Protein AF-A0A554MB22-F1 (afdb_monomer_lite)

Radius of gyration: 18.41 Å; chains: 1; bounding box: 56×34×49 Å

Sequence (165 aa):
MFSIGHFVESNKDSVDKLVAQQPVSSEMDNISRSFRQIENDCAGNEQLQEYLEELRKYCYQYTEVVLQFNQLFTDNANGKLSEEDYESGYASIDAARSRVHNATIDAFNILSRLMVKNGKNNDWIKPLAQGGRIAYGDFAIKKTVADIIEFNKKNNEHNGSTINE

pLDDT: mean 85.66, std 18.32, range [37.16, 98.5]

Secondary structure (DSSP, 8-state):
---HHHHHHTTHHHHHHHHHSS-HHHHHHHHHHHHHHHHHHHTT-HHHHHHHHHHHHHHHHHHHHHHHHHHHHHHHHTT-S-HHHHHHHHHHHHHHHHHHHHHHHHHHHHHHHHHHHTT---TTHHHHHHHHHHHHHHHHHHHHHHHHHHHHHHHHHHHHTTS--

Foldseek 3Di:
DDDPVVVCVVCVVVVVVVVPDDDLPPVLVVLVVLLVLQVVLLPPPPVLVVLSVVLLVLLVQLLVLVVQLVVLVVCVVVVVDDPVRSVVSNVVSVVSNVVSLVVNVVSLVVSLVVSVVVVTDNCSCVVVVVVPSVSSNVSSNSNVVSVVVVVVVVVVVVVVVPPPD

Structure (mmCIF, N/CA/C/O backbone):
data_AF-A0A554MB22-F1
#
_entry.id   AF-A0A554MB22-F1
#
loop_
_atom_site.group_PDB
_atom_site.id
_atom_site.type_symbol
_atom_site.label_atom_id
_atom_site.label_alt_id
_atom_site.label_comp_id
_atom_site.label_asym_id
_atom_site.label_entity_id
_atom_site.label_seq_id
_atom_site.pdbx_PDB_ins_code
_atom_site.Cartn_x
_atom_site.Cartn_y
_atom_site.Cartn_z
_atom_site.occupancy
_atom_site.B_iso_or_equiv
_atom_site.auth_seq_id
_atom_site.auth_comp_id
_atom_site.auth_asym_id
_atom_site.auth_atom_id
_atom_site.pdbx_PDB_model_num
ATOM 1 N N . MET A 1 1 ? 1.728 19.663 -9.234 1.00 38.16 1 MET A N 1
ATOM 2 C CA . MET A 1 1 ? 0.380 19.091 -9.031 1.00 38.16 1 MET A CA 1
ATOM 3 C C . MET A 1 1 ? 0.094 18.201 -10.227 1.00 38.16 1 MET A C 1
ATOM 5 O O . MET A 1 1 ? -0.242 18.720 -11.280 1.00 38.16 1 MET A O 1
ATOM 9 N N . PHE A 1 2 ? 0.340 16.895 -10.114 1.00 37.66 2 PHE A N 1
ATOM 10 C CA . PHE A 1 2 ? -0.054 15.952 -11.161 1.00 37.66 2 PHE A CA 1
ATOM 11 C C . PHE A 1 2 ? -1.539 15.636 -10.970 1.00 37.66 2 PHE A C 1
ATOM 13 O O . PHE A 1 2 ? -1.954 15.218 -9.892 1.00 37.66 2 PHE A O 1
ATOM 20 N N . SER A 1 3 ? -2.341 15.946 -11.988 1.00 37.16 3 SER A N 1
ATOM 21 C CA . SER A 1 3 ? -3.784 15.718 -11.987 1.00 37.16 3 SER A CA 1
ATOM 22 C C . SER A 1 3 ? -4.058 14.237 -12.228 1.00 37.16 3 SER A C 1
ATOM 24 O O . SER A 1 3 ? -3.651 13.695 -13.256 1.00 37.16 3 SER A O 1
ATOM 26 N N . ILE A 1 4 ? -4.776 13.600 -11.300 1.00 47.22 4 ILE A N 1
ATOM 27 C CA . ILE A 1 4 ? -5.239 12.202 -11.379 1.00 47.22 4 ILE A CA 1
ATOM 28 C C . ILE A 1 4 ? -5.959 11.920 -12.716 1.00 47.22 4 ILE A C 1
ATOM 30 O O . ILE A 1 4 ? -5.904 10.801 -13.218 1.00 47.22 4 ILE A O 1
ATOM 34 N N . GLY A 1 5 ? -6.552 12.940 -13.353 1.00 43.03 5 GLY A N 1
ATOM 35 C CA . GLY A 1 5 ? -7.239 12.805 -14.642 1.00 43.03 5 GLY A CA 1
ATOM 36 C C . GLY A 1 5 ? -6.348 12.332 -15.797 1.00 43.03 5 GLY A C 1
ATOM 37 O O . GLY A 1 5 ? -6.785 11.517 -16.603 1.00 43.03 5 GLY A O 1
ATOM 38 N N . HIS A 1 6 ? -5.080 12.751 -15.845 1.00 42.25 6 HIS A N 1
ATOM 39 C CA . HIS A 1 6 ? -4.196 12.431 -16.977 1.00 42.25 6 HIS A CA 1
ATOM 40 C C . HIS A 1 6 ? -3.680 10.977 -16.944 1.00 42.25 6 HIS A C 1
ATOM 42 O O . HIS A 1 6 ? -3.271 10.427 -17.966 1.00 42.25 6 HIS A O 1
ATOM 48 N N . PHE A 1 7 ? -3.719 10.344 -15.766 1.00 46.59 7 PHE A N 1
ATOM 49 C CA . PHE A 1 7 ? -3.324 8.950 -15.547 1.00 46.59 7 PHE A CA 1
ATOM 50 C C . PHE A 1 7 ? -4.418 7.954 -15.970 1.00 46.59 7 PHE A C 1
ATOM 52 O O . PHE A 1 7 ? -4.116 6.852 -16.433 1.00 46.59 7 PHE A O 1
ATOM 59 N N . VAL A 1 8 ? -5.689 8.357 -15.852 1.00 51.22 8 VAL A N 1
ATOM 60 C CA . VAL A 1 8 ? -6.853 7.533 -16.215 1.00 51.22 8 VAL A CA 1
ATOM 61 C C . VAL A 1 8 ? -6.993 7.403 -17.735 1.00 51.22 8 VAL A C 1
ATOM 63 O O . VAL A 1 8 ? -7.321 6.326 -18.227 1.00 51.22 8 VAL A O 1
ATOM 66 N N . GLU A 1 9 ? -6.690 8.456 -18.498 1.00 48.25 9 GLU A N 1
ATOM 67 C CA . GLU A 1 9 ? -6.813 8.428 -19.964 1.00 48.25 9 GLU A CA 1
ATOM 68 C C . GLU A 1 9 ? -5.776 7.531 -20.643 1.00 48.25 9 GLU A C 1
ATOM 70 O O . GLU A 1 9 ? -6.122 6.790 -21.560 1.00 48.25 9 GLU A O 1
ATOM 75 N N . SER A 1 10 ? -4.530 7.517 -20.161 1.00 51.50 10 SER A N 1
ATOM 76 C CA . SER A 1 10 ? -3.455 6.711 -20.763 1.00 51.50 10 SER A CA 1
ATOM 77 C C . SER A 1 10 ? -3.613 5.198 -20.550 1.00 51.50 10 SER A C 1
ATOM 79 O O . SER A 1 10 ? -2.932 4.423 -21.218 1.00 51.50 10 SER A O 1
ATOM 81 N N . ASN A 1 11 ? -4.472 4.767 -19.621 1.00 49.19 11 ASN A N 1
ATOM 82 C CA . ASN A 1 11 ? -4.640 3.358 -19.248 1.00 49.19 11 ASN A CA 1
ATOM 83 C C . ASN A 1 11 ? -6.064 2.835 -19.466 1.00 49.19 11 ASN A C 1
ATOM 85 O O . ASN A 1 11 ? -6.357 1.698 -19.096 1.00 49.19 11 ASN A O 1
ATOM 89 N N . LYS A 1 12 ? -6.945 3.642 -20.066 1.00 52.56 12 LYS A N 1
ATOM 90 C CA . LYS A 1 12 ? -8.382 3.364 -20.165 1.00 52.56 12 LYS A CA 1
ATOM 91 C C . LYS A 1 12 ? -8.679 2.020 -20.842 1.00 52.56 12 LYS A C 1
ATOM 93 O O . LYS A 1 12 ? -9.366 1.192 -20.262 1.00 52.56 12 LYS A O 1
ATOM 98 N N . ASP A 1 13 ? -8.029 1.732 -21.970 1.00 46.88 13 ASP A N 1
ATOM 99 C CA . ASP A 1 13 ? -8.220 0.474 -22.715 1.00 46.88 13 ASP A CA 1
ATOM 100 C C . ASP A 1 13 ? -7.692 -0.773 -21.982 1.00 46.88 13 ASP A C 1
ATOM 102 O O . ASP A 1 13 ? -8.226 -1.874 -22.146 1.00 46.88 13 ASP A O 1
ATOM 106 N N . SER A 1 14 ? -6.646 -0.623 -21.166 1.00 56.19 14 SER A N 1
ATOM 107 C CA . SER A 1 14 ? -6.085 -1.714 -20.357 1.00 56.19 14 SER A CA 1
ATOM 108 C C . SER A 1 14 ? -6.938 -1.975 -19.115 1.00 56.19 14 SER A C 1
ATOM 110 O O . SER A 1 14 ? -7.172 -3.131 -18.764 1.00 56.19 14 SER A O 1
ATOM 112 N N . VAL A 1 15 ? -7.446 -0.912 -18.485 1.00 54.28 15 VAL A N 1
ATOM 113 C CA . VAL A 1 15 ? -8.354 -0.977 -17.332 1.00 54.28 15 VAL A CA 1
ATOM 114 C C . VAL A 1 15 ? -9.713 -1.542 -17.748 1.00 54.28 15 VAL A C 1
ATOM 116 O O . VAL A 1 15 ? -10.210 -2.450 -17.089 1.00 54.28 15 VAL A O 1
ATOM 119 N N . ASP A 1 16 ? -10.275 -1.105 -18.875 1.00 48.31 16 ASP A N 1
ATOM 120 C CA . ASP A 1 16 ? -11.569 -1.586 -19.372 1.00 48.31 16 ASP A CA 1
ATOM 121 C C . ASP A 1 16 ? -11.515 -3.073 -19.767 1.00 48.31 16 ASP A C 1
ATOM 123 O O . ASP A 1 16 ? -12.446 -3.831 -19.483 1.00 48.31 16 ASP A O 1
ATOM 127 N N . LYS A 1 17 ? -10.392 -3.547 -20.329 1.00 52.41 17 LYS A N 1
ATOM 128 C CA . LYS A 1 17 ? -10.170 -4.984 -20.586 1.00 52.41 17 LYS A CA 1
ATOM 129 C C . LYS A 1 17 ? -9.985 -5.806 -19.306 1.00 52.41 17 LYS A C 1
ATOM 131 O O . LYS A 1 17 ? -10.459 -6.939 -19.258 1.00 52.41 17 LYS A O 1
ATOM 136 N N . LEU A 1 18 ? -9.347 -5.243 -18.276 1.00 48.91 18 LEU A N 1
ATOM 137 C CA . LEU A 1 18 ? -9.218 -5.850 -16.941 1.00 48.91 18 LEU A CA 1
ATOM 138 C C . LEU A 1 18 ? -10.564 -5.937 -16.203 1.00 48.91 18 LEU A C 1
ATOM 140 O O . LEU A 1 18 ? -10.798 -6.888 -15.463 1.00 48.91 18 LEU A O 1
ATOM 144 N N . VAL A 1 19 ? -11.463 -4.976 -16.426 1.00 52.06 19 VAL A N 1
ATOM 145 C CA . VAL A 1 19 ? -12.813 -4.945 -15.838 1.00 52.06 19 VAL A CA 1
ATOM 146 C C . VAL A 1 19 ? -13.778 -5.901 -16.557 1.00 52.06 19 VAL A C 1
ATOM 148 O O . VAL A 1 19 ? -14.703 -6.420 -15.934 1.00 52.06 19 VAL A O 1
ATOM 151 N N . ALA A 1 20 ? -13.567 -6.177 -17.848 1.00 49.12 20 ALA A N 1
ATOM 152 C CA . ALA A 1 20 ? -14.500 -6.946 -18.676 1.00 49.12 20 ALA A CA 1
ATOM 153 C C . ALA A 1 20 ? -14.311 -8.483 -18.659 1.00 49.12 20 ALA A C 1
ATOM 155 O O . ALA A 1 20 ? -15.150 -9.190 -19.219 1.00 49.12 20 ALA A O 1
ATOM 156 N N . GLN A 1 21 ? -13.253 -9.036 -18.045 1.00 44.66 21 GLN A N 1
ATOM 157 C CA . GLN A 1 21 ? -12.977 -10.485 -18.062 1.00 44.66 21 GLN A CA 1
ATOM 158 C C . GLN A 1 21 ? -12.736 -11.075 -16.647 1.00 44.66 21 GLN A C 1
ATOM 160 O O . GLN A 1 21 ? -11.622 -11.086 -16.139 1.00 44.66 21 GLN A O 1
ATOM 165 N N . GLN A 1 22 ? -13.802 -11.663 -16.073 1.00 48.25 22 GLN A N 1
ATOM 166 C CA . GLN A 1 22 ? -13.898 -12.505 -14.850 1.00 48.25 22 GLN A CA 1
ATOM 167 C C . GLN A 1 22 ? -13.985 -11.812 -13.457 1.00 48.25 22 GLN A C 1
ATOM 169 O O . GLN A 1 22 ? -14.070 -10.590 -13.398 1.00 48.25 22 GLN A O 1
ATOM 174 N N . PRO A 1 23 ? -14.188 -12.554 -12.333 1.00 48.34 23 PRO A N 1
ATOM 175 C CA . PRO A 1 23 ? -15.114 -12.247 -11.236 1.00 48.34 23 PRO A CA 1
ATOM 176 C C . PRO A 1 23 ? -14.482 -11.319 -10.181 1.00 48.34 23 PRO A C 1
ATOM 178 O O . PRO A 1 23 ? -14.573 -11.555 -8.977 1.00 48.34 23 PRO A O 1
ATOM 181 N N . VAL A 1 24 ? -13.810 -10.260 -10.636 1.00 53.44 24 VAL A N 1
ATOM 182 C CA . VAL A 1 24 ? -13.097 -9.284 -9.801 1.00 53.44 24 VAL A CA 1
ATOM 183 C C . VAL A 1 24 ? -14.034 -8.646 -8.765 1.00 53.44 24 VAL A C 1
ATOM 185 O O . VAL A 1 24 ? -13.583 -8.214 -7.708 1.00 53.44 24 VAL A O 1
ATOM 188 N N . SER A 1 25 ? -15.352 -8.649 -9.006 1.00 64.38 25 SER A N 1
ATOM 189 C CA . SER A 1 25 ? -16.319 -8.052 -8.084 1.00 64.38 25 SER A CA 1
ATOM 190 C C . SER A 1 25 ? -16.301 -8.707 -6.700 1.00 64.38 25 SER A C 1
ATOM 192 O O . SER A 1 25 ? -16.185 -7.984 -5.722 1.00 64.38 25 SER A 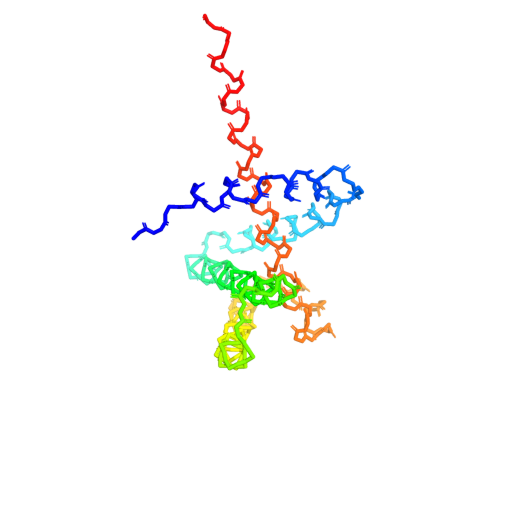O 1
ATOM 194 N N . SER A 1 26 ? -16.346 -10.040 -6.569 1.00 74.62 26 SER A N 1
ATOM 195 C CA . SER A 1 26 ? -16.595 -10.649 -5.250 1.00 74.62 26 SER A CA 1
ATOM 196 C C . SER A 1 26 ? -15.422 -10.507 -4.280 1.00 74.62 26 SER A C 1
ATOM 198 O O . SER A 1 26 ? -15.628 -10.347 -3.078 1.00 74.62 26 SER A O 1
ATOM 200 N N . GLU A 1 27 ? -14.187 -10.567 -4.781 1.00 74.06 27 GLU A N 1
ATOM 201 C CA . GLU A 1 27 ? -12.994 -10.392 -3.949 1.00 74.06 27 GLU A CA 1
ATOM 202 C C . GLU A 1 27 ? -12.792 -8.922 -3.561 1.00 74.06 27 GLU A C 1
ATOM 204 O O . GLU A 1 27 ? -12.556 -8.623 -2.388 1.00 74.06 27 GLU A O 1
ATOM 209 N N . MET A 1 28 ? -12.973 -7.999 -4.510 1.00 76.88 28 MET A N 1
ATOM 210 C CA . MET A 1 28 ? -12.907 -6.562 -4.229 1.00 76.88 28 MET A CA 1
ATOM 211 C C . MET A 1 28 ? -14.026 -6.130 -3.279 1.00 76.88 28 MET A C 1
ATOM 213 O O . MET A 1 28 ? -13.777 -5.361 -2.355 1.00 76.88 28 MET A O 1
ATOM 217 N N . ASP A 1 29 ? -15.230 -6.692 -3.420 1.00 74.44 29 ASP A N 1
ATOM 218 C CA . ASP A 1 29 ? -16.347 -6.460 -2.503 1.00 74.44 29 ASP A CA 1
ATOM 219 C C . ASP A 1 29 ? -16.006 -6.923 -1.079 1.00 74.44 29 ASP A C 1
ATOM 221 O O . ASP A 1 29 ? -16.332 -6.238 -0.108 1.00 74.44 29 ASP A O 1
ATOM 225 N N . ASN A 1 30 ? -15.321 -8.060 -0.925 1.00 79.69 30 ASN A N 1
ATOM 226 C CA . ASN A 1 30 ? -14.889 -8.551 0.385 1.00 79.69 30 ASN A CA 1
ATOM 227 C C . ASN A 1 30 ? -13.830 -7.644 1.025 1.00 79.69 30 ASN A C 1
ATOM 229 O O . ASN A 1 30 ? -13.875 -7.413 2.236 1.00 79.69 30 ASN A O 1
ATOM 233 N N . ILE A 1 31 ? -12.913 -7.089 0.231 1.00 83.69 31 ILE A N 1
ATOM 234 C CA . ILE A 1 31 ? -11.899 -6.143 0.715 1.00 83.69 31 ILE A CA 1
ATOM 235 C C . ILE A 1 31 ? -12.538 -4.812 1.093 1.00 83.69 31 ILE A C 1
ATOM 237 O O . ILE A 1 31 ? -12.285 -4.316 2.191 1.00 83.69 31 ILE A O 1
ATOM 241 N N . SER A 1 32 ? -13.436 -4.280 0.263 1.00 80.75 32 SER A N 1
ATOM 242 C CA . SER A 1 32 ? -14.205 -3.078 0.591 1.00 80.75 32 SER A CA 1
ATOM 243 C C . SER A 1 32 ? -15.031 -3.261 1.859 1.00 80.75 32 SER A C 1
ATOM 245 O O . SER A 1 32 ? -15.033 -2.382 2.716 1.00 80.75 32 SER A O 1
ATOM 247 N N . ARG A 1 33 ? -15.699 -4.409 2.035 1.00 79.38 33 ARG A N 1
ATOM 248 C CA . ARG A 1 33 ? -16.430 -4.721 3.277 1.00 79.38 33 ARG A CA 1
ATOM 249 C C . ARG A 1 33 ? -15.500 -4.782 4.484 1.00 79.38 33 ARG A C 1
ATOM 251 O O . ARG A 1 33 ? -15.809 -4.180 5.507 1.00 79.38 33 ARG A O 1
ATOM 258 N N . SER A 1 34 ? -14.364 -5.467 4.353 1.00 85.19 34 SER A N 1
ATOM 259 C CA . SER A 1 34 ? -13.365 -5.568 5.422 1.00 85.19 34 SER A CA 1
ATOM 260 C C . SER A 1 34 ? -12.846 -4.189 5.825 1.00 85.19 34 SER A C 1
ATOM 262 O O . SER A 1 34 ? -12.762 -3.886 7.009 1.00 85.19 34 SER A O 1
ATOM 264 N N . PHE A 1 35 ? -12.567 -3.315 4.857 1.00 89.56 35 PHE A N 1
ATOM 265 C CA . PHE A 1 35 ? -12.075 -1.972 5.147 1.00 89.56 35 PHE A CA 1
ATOM 266 C C . PHE A 1 35 ? -13.157 -1.045 5.713 1.00 89.56 35 PHE A C 1
ATOM 268 O O . PHE A 1 35 ? -12.874 -0.296 6.640 1.00 89.56 35 PHE A O 1
ATOM 275 N N . ARG A 1 36 ? -14.409 -1.143 5.246 1.00 91.00 36 ARG A N 1
ATOM 276 C CA . ARG A 1 36 ? -15.544 -0.425 5.857 1.00 91.00 36 ARG A CA 1
ATOM 277 C C . ARG A 1 36 ? -15.756 -0.823 7.313 1.00 91.00 36 ARG A C 1
ATOM 279 O O . ARG A 1 36 ? -16.116 0.016 8.131 1.00 91.00 36 ARG A O 1
ATOM 286 N N . GLN A 1 37 ? -15.521 -2.090 7.657 1.00 91.50 37 GLN A N 1
ATOM 287 C CA . GLN A 1 37 ? -15.557 -2.518 9.053 1.00 91.50 37 GLN A CA 1
ATOM 288 C C . GLN A 1 37 ? -14.472 -1.807 9.875 1.00 91.50 37 GLN A C 1
ATOM 290 O O . GLN A 1 37 ? -14.780 -1.283 10.940 1.00 91.50 37 GLN A O 1
ATOM 295 N N . ILE A 1 38 ? -13.244 -1.707 9.350 1.00 94.06 38 ILE A N 1
ATOM 296 C CA . ILE A 1 38 ? -12.154 -0.954 9.993 1.00 94.06 38 ILE A CA 1
ATOM 297 C C . ILE A 1 38 ? -12.537 0.528 10.146 1.00 94.06 38 ILE A C 1
ATOM 299 O O . ILE A 1 38 ? -12.384 1.085 11.229 1.00 94.06 38 ILE A O 1
ATOM 303 N N . GLU A 1 39 ? -13.092 1.158 9.105 1.00 94.88 39 GLU A N 1
ATOM 304 C CA . GLU A 1 39 ? -13.585 2.545 9.149 1.00 94.88 39 GLU A CA 1
ATOM 305 C C . GLU A 1 39 ? -14.630 2.753 10.250 1.00 94.88 39 GLU A C 1
ATOM 307 O O . GLU A 1 39 ? -14.524 3.699 11.033 1.00 94.88 39 GLU A O 1
ATOM 312 N N . ASN A 1 40 ? -15.602 1.845 10.355 1.00 95.44 40 ASN A N 1
ATOM 313 C CA . ASN A 1 40 ? -16.625 1.881 11.397 1.00 95.44 40 ASN A CA 1
ATOM 314 C C . ASN A 1 40 ? -16.028 1.687 12.798 1.00 95.44 40 ASN A C 1
ATOM 316 O O . ASN A 1 40 ? -16.424 2.373 13.739 1.00 95.44 40 ASN A O 1
ATOM 320 N N . ASP A 1 41 ? -15.056 0.787 12.950 1.00 94.94 41 ASP A N 1
ATOM 321 C CA . ASP A 1 41 ? -14.396 0.539 14.233 1.00 94.94 41 ASP A CA 1
ATOM 322 C C . ASP A 1 41 ? -13.553 1.745 14.681 1.00 94.94 41 ASP A C 1
ATOM 324 O O . ASP A 1 41 ? -13.495 2.047 15.880 1.00 94.94 41 ASP A O 1
ATOM 328 N N . CYS A 1 42 ? -12.960 2.470 13.729 1.00 96.44 42 CYS A N 1
ATOM 329 C CA . CYS A 1 42 ? -12.236 3.725 13.943 1.00 96.44 42 CYS A CA 1
ATOM 330 C C . CYS A 1 42 ? -13.160 4.942 14.133 1.00 96.44 42 CYS A C 1
ATOM 332 O O . CYS A 1 42 ? -12.702 5.981 14.614 1.00 96.44 42 CYS A O 1
ATOM 334 N N . ALA A 1 43 ? -14.445 4.847 13.782 1.00 95.81 43 ALA A N 1
ATOM 335 C CA . ALA A 1 43 ? -15.370 5.970 13.848 1.00 95.81 43 ALA A CA 1
ATOM 336 C C . ALA A 1 43 ? -15.530 6.517 15.278 1.00 95.81 43 ALA A C 1
ATOM 338 O O . ALA A 1 43 ? -15.612 5.770 16.259 1.00 95.81 43 ALA A O 1
ATOM 339 N N . GLY A 1 44 ? -15.579 7.848 15.387 1.00 96.12 44 GLY A N 1
ATOM 340 C CA . GLY A 1 44 ? -15.728 8.554 16.663 1.00 96.12 44 GLY A CA 1
ATOM 341 C C . GLY A 1 44 ? -14.447 8.656 17.499 1.00 96.12 44 GLY A C 1
ATOM 342 O O . GLY A 1 44 ? -14.504 9.159 18.617 1.00 96.12 44 GLY A O 1
ATOM 343 N N . ASN A 1 45 ? -13.298 8.203 16.985 1.00 97.62 45 ASN A N 1
ATOM 344 C CA . ASN A 1 45 ? -11.990 8.403 17.605 1.00 97.62 45 ASN A CA 1
ATOM 345 C C . ASN A 1 45 ? -11.048 9.099 16.611 1.00 97.62 45 ASN A C 1
ATOM 347 O O . ASN A 1 45 ? -10.579 8.473 15.663 1.00 97.62 45 ASN A O 1
ATOM 351 N N . GLU A 1 46 ? -10.772 10.386 16.839 1.00 97.88 46 GLU A N 1
ATOM 352 C CA . GLU A 1 46 ? -9.976 11.230 15.933 1.00 97.88 46 GLU A CA 1
ATOM 353 C C . GLU A 1 46 ? -8.584 10.649 15.656 1.00 97.88 46 GLU A C 1
ATOM 355 O O . GLU A 1 46 ? -8.156 10.589 14.507 1.00 97.88 46 GLU A O 1
ATOM 360 N N . GLN A 1 47 ? -7.910 10.131 16.689 1.00 97.50 47 GLN A N 1
ATOM 361 C CA . GLN A 1 47 ? -6.588 9.524 16.534 1.00 97.50 47 GLN A CA 1
ATOM 362 C C . GLN A 1 47 ? -6.645 8.283 15.633 1.00 97.50 47 GLN A C 1
ATOM 364 O O . GLN A 1 47 ? -5.805 8.113 14.755 1.00 97.50 47 GLN A O 1
ATOM 369 N N . LEU A 1 48 ? -7.628 7.398 15.826 1.00 97.88 48 LEU A N 1
ATOM 370 C CA . LEU A 1 48 ? -7.769 6.213 14.974 1.00 97.88 48 LEU A CA 1
ATOM 371 C C . LEU A 1 48 ? -8.089 6.582 13.523 1.00 97.88 48 LEU A C 1
ATOM 373 O O . LEU A 1 48 ? -7.605 5.910 12.616 1.00 97.88 48 LEU A O 1
ATOM 377 N N . GLN A 1 49 ? -8.878 7.634 13.307 1.00 98.06 49 GLN A N 1
ATOM 378 C CA . GLN A 1 49 ? -9.180 8.136 11.969 1.00 98.06 49 GLN A CA 1
ATOM 379 C C . GLN A 1 49 ? -7.935 8.704 11.280 1.00 98.06 49 GLN A C 1
ATOM 381 O O . GLN A 1 49 ? -7.705 8.394 10.115 1.00 98.06 49 GLN A O 1
ATOM 386 N N . GLU A 1 50 ? -7.091 9.450 11.996 1.00 98.00 50 GLU A N 1
ATOM 387 C CA . GLU A 1 50 ? -5.823 9.964 11.463 1.00 98.00 50 GLU A CA 1
ATOM 388 C C . GLU A 1 50 ? -4.917 8.828 10.959 1.00 98.00 50 GLU A C 1
ATOM 390 O O . GLU A 1 50 ? -4.477 8.842 9.808 1.00 98.00 50 GLU A O 1
ATOM 395 N N . TYR A 1 51 ? -4.708 7.790 11.776 1.00 98.00 51 TYR A N 1
ATOM 396 C CA . TYR A 1 51 ? -3.890 6.637 11.381 1.00 98.00 51 TYR A CA 1
ATOM 397 C C . TYR A 1 51 ? -4.529 5.783 10.282 1.00 98.00 51 TYR A C 1
ATOM 399 O O . TYR A 1 51 ? -3.817 5.143 9.506 1.00 98.00 51 TYR A O 1
ATOM 407 N N . LEU A 1 52 ? -5.860 5.758 10.195 1.00 97.69 52 LEU A N 1
ATOM 408 C CA . LEU A 1 52 ? -6.562 5.089 9.105 1.00 97.69 52 LEU A CA 1
ATOM 409 C C . LEU A 1 52 ? -6.353 5.814 7.769 1.00 97.69 52 LEU A C 1
ATOM 411 O O . LEU A 1 52 ? -6.098 5.163 6.753 1.00 97.69 52 LEU A O 1
ATOM 415 N N . GLU A 1 53 ? -6.408 7.147 7.762 1.00 97.12 53 GLU A N 1
ATOM 416 C CA . GLU A 1 53 ? -6.094 7.945 6.572 1.00 97.12 53 GLU A CA 1
ATOM 417 C C . GLU A 1 53 ? -4.614 7.827 6.185 1.00 97.12 53 GLU A C 1
ATOM 419 O O . GLU A 1 53 ? -4.288 7.692 5.002 1.00 97.12 53 GLU A O 1
ATOM 424 N N . GLU A 1 54 ? -3.706 7.795 7.165 1.00 97.56 54 GLU A N 1
ATOM 425 C CA . GLU A 1 54 ? -2.284 7.550 6.913 1.00 97.56 54 GLU A CA 1
ATOM 426 C C . GLU A 1 54 ? -2.048 6.165 6.290 1.00 97.56 54 GLU A C 1
ATOM 428 O O . GLU A 1 54 ? -1.340 6.043 5.286 1.00 97.56 54 GLU A O 1
ATOM 433 N N . LEU A 1 55 ? -2.696 5.120 6.815 1.00 97.62 55 LEU A N 1
ATOM 434 C CA . LEU A 1 55 ? -2.657 3.781 6.228 1.00 97.62 55 LEU A CA 1
ATOM 435 C C . LEU A 1 55 ? -3.159 3.785 4.778 1.00 97.62 55 LEU A C 1
ATOM 437 O O . LEU A 1 55 ? -2.514 3.211 3.895 1.00 97.62 55 LEU A O 1
ATOM 441 N N . ARG A 1 56 ? -4.293 4.443 4.516 1.00 97.25 56 ARG A N 1
ATOM 442 C CA . ARG A 1 56 ? -4.867 4.550 3.168 1.00 97.25 56 ARG A CA 1
ATOM 443 C C . ARG A 1 56 ? -3.890 5.236 2.209 1.00 97.25 56 ARG A C 1
ATOM 445 O O . ARG A 1 56 ? -3.654 4.732 1.112 1.00 97.25 56 ARG A O 1
ATOM 452 N N . LYS A 1 57 ? -3.248 6.323 2.646 1.00 97.81 57 LYS A N 1
ATOM 453 C CA . LYS A 1 57 ? -2.205 7.015 1.878 1.00 97.81 57 LYS A CA 1
ATOM 454 C C . LYS A 1 57 ? -1.042 6.086 1.521 1.00 97.81 57 LYS A C 1
ATOM 456 O O . LYS A 1 57 ? -0.628 6.069 0.363 1.00 97.81 57 LYS A O 1
ATOM 461 N N . TYR A 1 58 ? -0.531 5.300 2.470 1.00 98.19 58 TYR A N 1
ATOM 462 C CA . TYR A 1 58 ? 0.552 4.354 2.181 1.00 98.19 58 TYR A CA 1
ATOM 463 C C . TYR A 1 58 ? 0.124 3.240 1.220 1.00 98.19 58 TYR A C 1
ATOM 465 O O . TYR A 1 58 ? 0.911 2.864 0.354 1.00 98.19 58 TYR A O 1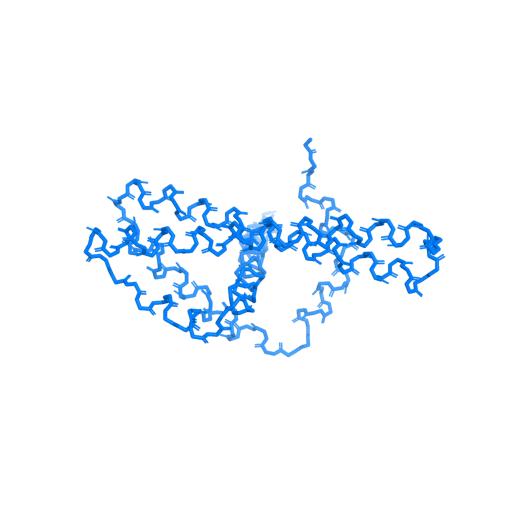
ATOM 473 N N . CYS A 1 59 ? -1.127 2.769 1.292 1.00 97.62 59 CYS A N 1
ATOM 474 C CA . CYS A 1 59 ? -1.652 1.809 0.316 1.00 97.62 59 CYS A CA 1
ATOM 475 C C . CYS A 1 59 ? -1.604 2.370 -1.116 1.00 97.62 59 CYS A C 1
ATOM 477 O O . CYS A 1 59 ? -1.167 1.678 -2.041 1.00 97.62 59 CYS A O 1
ATOM 479 N N . TYR A 1 60 ? -1.984 3.639 -1.292 1.00 97.75 60 TYR A N 1
ATOM 480 C CA . TYR A 1 60 ? -1.932 4.316 -2.590 1.00 97.75 60 TYR A CA 1
ATOM 481 C C . TYR A 1 60 ? -0.498 4.500 -3.082 1.00 97.75 60 TYR A C 1
ATOM 483 O O . TYR A 1 60 ? -0.195 4.155 -4.221 1.00 97.75 60 TYR A O 1
ATOM 491 N N . GLN A 1 61 ? 0.398 4.979 -2.215 1.00 98.19 61 GLN A N 1
ATOM 492 C CA . GLN A 1 61 ? 1.812 5.157 -2.555 1.00 98.19 61 GLN A CA 1
ATOM 493 C C . GLN A 1 61 ? 2.478 3.831 -2.930 1.00 98.19 61 GLN A C 1
ATOM 495 O O . GLN A 1 61 ? 3.259 3.774 -3.877 1.00 98.19 61 GLN A O 1
ATOM 500 N N . TYR A 1 62 ? 2.167 2.749 -2.211 1.00 98.06 62 TYR A N 1
ATOM 501 C CA . TYR A 1 62 ? 2.689 1.429 -2.543 1.00 98.06 62 TYR A CA 1
ATOM 502 C C . TYR A 1 62 ? 2.207 0.974 -3.920 1.00 98.06 62 TYR A C 1
ATOM 504 O O . TYR A 1 62 ? 3.012 0.530 -4.737 1.00 98.06 62 TYR A O 1
ATOM 512 N N . THR A 1 63 ? 0.913 1.144 -4.197 1.00 98.00 63 THR A N 1
ATOM 513 C CA . THR A 1 63 ? 0.323 0.804 -5.496 1.00 98.00 63 THR A CA 1
ATOM 514 C C . THR A 1 63 ? 0.958 1.611 -6.626 1.00 98.00 63 THR A C 1
ATOM 516 O O . THR A 1 63 ? 1.342 1.031 -7.636 1.00 98.00 63 THR A O 1
ATOM 519 N N . GLU A 1 64 ? 1.149 2.920 -6.449 1.00 97.50 64 GLU A N 1
ATOM 520 C CA . GLU A 1 64 ? 1.820 3.783 -7.427 1.00 97.50 64 GLU A CA 1
ATOM 521 C C . GLU A 1 64 ? 3.232 3.282 -7.757 1.00 97.50 64 GLU A C 1
ATOM 523 O O . GLU A 1 64 ? 3.573 3.117 -8.928 1.00 97.50 64 GLU A O 1
ATOM 528 N N . VAL A 1 65 ? 4.038 2.974 -6.738 1.00 97.75 65 VAL A N 1
ATOM 529 C CA . VAL A 1 65 ? 5.408 2.487 -6.949 1.00 97.75 65 VAL A CA 1
ATOM 530 C C . VAL A 1 65 ? 5.422 1.109 -7.614 1.00 97.75 65 VAL A C 1
ATOM 532 O O . VAL A 1 65 ? 6.274 0.850 -8.460 1.00 97.75 65 VAL A O 1
ATOM 535 N N . VAL A 1 66 ? 4.471 0.225 -7.296 1.00 97.06 66 VAL A N 1
ATOM 536 C CA . VAL A 1 66 ? 4.321 -1.066 -7.991 1.00 97.06 66 VAL A CA 1
ATOM 537 C C . VAL A 1 66 ? 3.952 -0.866 -9.464 1.00 97.06 66 VAL A C 1
ATOM 539 O O . VAL A 1 66 ? 4.489 -1.561 -10.326 1.00 97.06 66 VAL A O 1
ATOM 542 N N . LEU A 1 67 ? 3.090 0.101 -9.783 1.00 96.06 67 LEU A N 1
ATOM 543 C CA . LEU A 1 67 ? 2.745 0.425 -11.169 1.00 96.06 67 LEU A CA 1
ATOM 544 C C . LEU A 1 67 ? 3.943 1.004 -11.931 1.00 96.06 67 LEU A C 1
ATOM 546 O O . LEU A 1 67 ? 4.199 0.578 -13.053 1.00 96.06 67 LEU A O 1
ATOM 550 N N . GLN A 1 68 ? 4.723 1.895 -11.313 1.00 96.69 68 GLN A N 1
ATOM 551 C CA . GLN A 1 68 ? 5.981 2.399 -11.881 1.00 96.69 68 GLN A CA 1
ATOM 552 C C . GLN A 1 68 ? 6.993 1.267 -12.117 1.00 96.69 68 GLN A C 1
ATOM 554 O O . GLN A 1 68 ? 7.635 1.213 -13.165 1.00 96.69 68 GLN A O 1
ATOM 559 N N . PHE A 1 69 ? 7.095 0.327 -11.172 1.00 94.50 69 PHE A N 1
ATOM 560 C CA . PHE A 1 69 ? 7.935 -0.863 -11.298 1.00 94.50 69 PHE A CA 1
ATOM 561 C C . PHE A 1 69 ? 7.517 -1.711 -12.510 1.00 94.50 69 PHE A C 1
ATOM 563 O O . PHE A 1 69 ? 8.357 -2.072 -13.329 1.00 94.50 69 PHE A O 1
ATOM 570 N N . ASN A 1 70 ? 6.216 -1.965 -12.685 1.00 94.88 70 ASN A N 1
ATOM 571 C CA . ASN A 1 70 ? 5.678 -2.704 -13.835 1.00 94.88 70 ASN A CA 1
ATOM 572 C C . ASN A 1 70 ? 5.846 -1.952 -15.166 1.00 94.88 70 ASN A C 1
ATOM 574 O O . ASN A 1 70 ? 6.094 -2.572 -16.205 1.00 94.88 70 ASN A O 1
ATOM 578 N N . GLN A 1 71 ? 5.734 -0.623 -15.143 1.00 94.75 71 GLN A N 1
ATOM 579 C CA . GLN A 1 71 ? 5.956 0.218 -16.316 1.00 94.75 71 GLN A CA 1
ATOM 580 C C . GLN A 1 71 ? 7.401 0.096 -16.813 1.00 94.75 71 GLN A C 1
ATOM 582 O O . GLN A 1 71 ? 7.609 -0.066 -18.013 1.00 94.75 71 GLN A O 1
ATOM 587 N N . LEU A 1 72 ? 8.384 0.056 -15.904 1.00 95.19 72 LEU A N 1
ATOM 588 C CA . LEU A 1 72 ? 9.791 -0.154 -16.256 1.00 95.19 72 LEU A CA 1
ATOM 589 C C . LEU A 1 72 ? 10.005 -1.469 -17.029 1.00 95.19 72 LEU A C 1
ATOM 591 O O . LEU A 1 72 ? 10.671 -1.466 -18.064 1.00 95.19 72 LEU A O 1
ATOM 595 N N . PHE A 1 73 ? 9.407 -2.583 -16.584 1.00 94.06 73 PHE A N 1
ATOM 596 C CA . PHE A 1 73 ? 9.473 -3.846 -17.337 1.00 94.06 73 PHE A CA 1
ATOM 597 C C . PHE A 1 73 ? 8.817 -3.740 -18.704 1.00 94.06 73 PHE A C 1
ATOM 599 O O . PHE A 1 73 ? 9.338 -4.277 -19.678 1.00 94.06 73 PHE A O 1
ATOM 606 N N . THR A 1 74 ? 7.671 -3.066 -18.771 1.00 95.44 74 THR A N 1
ATOM 607 C CA . THR A 1 74 ? 6.928 -2.894 -20.019 1.00 95.44 74 THR A CA 1
ATOM 608 C C . THR A 1 74 ? 7.742 -2.085 -21.024 1.00 95.44 74 THR A C 1
ATOM 610 O O . THR A 1 74 ? 7.811 -2.444 -22.197 1.00 95.44 74 THR A O 1
ATOM 613 N N . ASP A 1 75 ? 8.392 -1.011 -20.588 1.00 96.12 75 ASP A N 1
ATOM 614 C CA . ASP A 1 75 ? 9.211 -0.177 -21.463 1.00 96.12 75 ASP A CA 1
ATOM 615 C C . ASP A 1 75 ? 10.498 -0.887 -21.898 1.00 96.12 75 ASP A C 1
ATOM 617 O O . ASP A 1 75 ? 10.854 -0.812 -23.075 1.00 96.12 75 ASP A O 1
ATOM 621 N N . ASN A 1 76 ? 11.127 -1.663 -21.010 1.00 96.38 76 ASN A N 1
ATOM 622 C CA . ASN A 1 76 ? 12.265 -2.515 -21.360 1.00 96.38 76 ASN A CA 1
ATOM 623 C C . ASN A 1 76 ? 11.886 -3.600 -22.383 1.00 96.38 76 ASN A C 1
ATOM 625 O O . ASN A 1 76 ? 12.536 -3.740 -23.415 1.00 96.38 76 ASN A O 1
ATOM 629 N N . ALA A 1 77 ? 10.785 -4.322 -22.153 1.00 95.19 77 ALA A N 1
ATOM 630 C CA . ALA A 1 77 ? 10.302 -5.365 -23.061 1.00 95.19 77 ALA A CA 1
ATOM 631 C C . ALA A 1 77 ? 9.932 -4.822 -24.453 1.00 95.19 77 ALA A C 1
ATOM 633 O O . ALA A 1 77 ? 10.042 -5.537 -25.447 1.00 95.19 77 ALA A O 1
ATOM 634 N N . ASN A 1 78 ? 9.525 -3.552 -24.530 1.00 96.69 78 ASN A N 1
ATOM 635 C CA . ASN A 1 78 ? 9.229 -2.857 -25.782 1.00 96.69 78 ASN A CA 1
ATOM 636 C C . ASN A 1 78 ? 10.461 -2.184 -26.420 1.00 96.69 78 ASN A C 1
ATOM 638 O O . ASN A 1 78 ? 10.307 -1.466 -27.408 1.00 96.69 78 ASN A O 1
ATOM 642 N N . GLY A 1 79 ? 11.664 -2.370 -25.865 1.00 96.25 79 GLY A N 1
ATOM 643 C CA . GLY A 1 79 ? 12.906 -1.797 -26.391 1.00 96.25 79 GLY A CA 1
ATOM 644 C C . GLY A 1 79 ? 12.988 -0.272 -26.287 1.00 96.25 79 GLY A C 1
ATOM 645 O O . GLY A 1 79 ? 13.713 0.354 -27.056 1.00 96.25 79 GLY A O 1
ATOM 646 N N . LYS A 1 80 ? 12.227 0.347 -25.374 1.00 96.75 80 LYS A N 1
ATOM 647 C CA . LYS A 1 80 ? 12.239 1.805 -25.164 1.00 96.75 80 LYS A CA 1
ATOM 648 C C . LYS A 1 80 ? 13.375 2.277 -24.258 1.00 96.75 80 LYS A C 1
ATOM 650 O O . LYS A 1 80 ? 13.596 3.481 -24.158 1.00 96.75 80 LYS A O 1
ATOM 655 N N . LEU A 1 81 ? 14.043 1.353 -23.575 1.00 95.88 81 LEU A N 1
ATOM 656 C CA . LEU A 1 81 ? 15.127 1.629 -22.641 1.00 95.88 81 LEU A CA 1
ATOM 657 C C . LEU A 1 81 ? 16.409 0.980 -23.146 1.00 95.88 81 LEU A C 1
ATOM 659 O O . LEU A 1 81 ? 16.376 -0.120 -23.702 1.00 95.88 81 LEU A O 1
ATOM 663 N N . SER A 1 82 ? 17.531 1.663 -22.942 1.00 97.50 82 SER A N 1
ATOM 664 C CA . SER A 1 82 ? 18.834 1.013 -23.027 1.00 97.50 82 SER A CA 1
ATOM 665 C C . SER A 1 82 ? 19.016 0.050 -21.845 1.00 97.50 82 SER A C 1
ATOM 667 O O . SER A 1 82 ? 18.315 0.150 -20.835 1.00 97.50 82 SER A O 1
ATOM 669 N N . GLU A 1 83 ? 19.967 -0.878 -21.958 1.00 96.06 83 GLU A N 1
ATOM 670 C CA . GLU A 1 83 ? 20.321 -1.787 -20.858 1.00 96.06 83 GLU A CA 1
ATOM 671 C C . GLU A 1 83 ? 20.758 -1.005 -19.606 1.00 96.06 83 GLU A C 1
ATOM 673 O O . GLU A 1 83 ? 20.270 -1.274 -18.511 1.00 96.06 83 GLU A O 1
ATOM 678 N N . GLU A 1 84 ? 21.579 0.037 -19.780 1.00 96.75 84 GLU A N 1
ATOM 679 C CA . GLU A 1 84 ? 22.048 0.905 -18.691 1.00 96.75 84 GLU A CA 1
ATOM 680 C C . GLU A 1 84 ? 20.894 1.664 -18.009 1.00 96.75 84 GLU A C 1
ATOM 682 O O . GLU A 1 84 ? 20.800 1.684 -16.777 1.00 96.75 84 GLU A O 1
ATOM 687 N N . ASP A 1 85 ? 19.976 2.245 -18.793 1.00 96.62 85 ASP A N 1
ATOM 688 C CA . ASP A 1 85 ? 18.803 2.946 -18.254 1.00 96.62 85 ASP A CA 1
ATOM 689 C C . ASP A 1 85 ? 17.883 1.990 -17.488 1.00 96.62 85 ASP A C 1
ATOM 691 O O . ASP A 1 85 ? 17.333 2.351 -16.443 1.00 96.62 85 ASP A O 1
ATOM 695 N N . TYR A 1 86 ? 17.720 0.762 -17.988 1.00 96.31 86 TYR A N 1
ATOM 696 C CA . TYR A 1 86 ? 16.914 -0.255 -17.328 1.00 96.31 86 TYR A CA 1
ATOM 697 C C . TYR A 1 86 ? 17.531 -0.698 -15.999 1.00 96.31 86 TYR A C 1
ATOM 699 O O . TYR A 1 86 ? 16.822 -0.724 -14.995 1.00 96.31 86 TYR A O 1
ATOM 707 N N . GLU A 1 87 ? 18.829 -1.006 -15.955 1.00 96.56 87 GLU A N 1
ATOM 708 C CA . GLU A 1 87 ? 19.506 -1.438 -14.724 1.00 96.56 87 GLU A CA 1
ATOM 709 C C . GLU A 1 87 ? 19.488 -0.349 -13.642 1.00 96.56 87 GLU A C 1
ATOM 711 O O . GLU A 1 87 ? 19.123 -0.60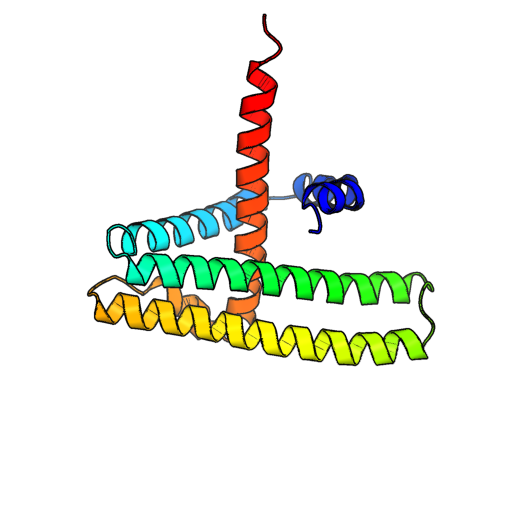8 -12.487 1.00 96.56 87 GLU A O 1
ATOM 716 N N . SER A 1 88 ? 19.822 0.887 -14.023 1.00 95.31 88 SER A N 1
ATOM 717 C CA . SER A 1 88 ? 19.789 2.047 -13.128 1.00 95.31 88 SER A CA 1
ATOM 718 C C . SER A 1 88 ? 18.367 2.332 -12.632 1.00 95.31 88 SER A C 1
ATOM 720 O O . SER A 1 88 ? 18.127 2.494 -11.427 1.00 95.31 88 SER A O 1
ATOM 722 N N . GLY A 1 89 ? 17.397 2.311 -13.554 1.00 96.38 89 GLY A N 1
ATOM 723 C CA . GLY A 1 89 ? 15.979 2.454 -13.249 1.00 96.38 89 GLY A CA 1
ATOM 724 C C . GLY A 1 89 ? 15.505 1.391 -12.265 1.00 96.38 89 GLY A C 1
ATOM 725 O O . GLY A 1 89 ? 14.918 1.738 -11.239 1.00 96.38 89 GLY A O 1
ATOM 726 N N . TYR A 1 90 ? 15.828 0.121 -12.528 1.00 96.88 90 TYR A N 1
ATOM 727 C CA . TYR A 1 90 ? 15.423 -1.041 -11.738 1.00 96.88 90 TYR A CA 1
ATOM 728 C C . TYR A 1 90 ? 15.883 -0.925 -10.288 1.00 96.88 90 TYR A C 1
ATOM 730 O O . TYR A 1 90 ? 15.062 -1.021 -9.375 1.00 96.88 90 TYR A O 1
ATOM 738 N N . ALA A 1 91 ? 17.174 -0.668 -10.062 1.00 96.00 91 ALA A N 1
ATOM 739 C CA . ALA A 1 91 ? 17.724 -0.560 -8.714 1.00 96.00 91 ALA A CA 1
ATOM 740 C C . ALA A 1 91 ? 17.064 0.578 -7.914 1.00 96.00 91 ALA A C 1
ATOM 742 O O . ALA A 1 91 ? 16.729 0.413 -6.737 1.00 96.00 91 ALA A O 1
ATOM 743 N N . SER A 1 92 ? 16.829 1.724 -8.562 1.00 97.06 92 SER A N 1
ATOM 744 C CA . SER A 1 92 ? 16.170 2.875 -7.942 1.00 97.06 92 SER A CA 1
ATOM 745 C C . SER A 1 92 ? 14.719 2.567 -7.554 1.00 97.06 92 SER A C 1
ATOM 747 O O . SER A 1 92 ? 14.316 2.796 -6.403 1.00 97.06 92 SER A O 1
ATOM 749 N N . ILE A 1 93 ? 13.940 1.996 -8.481 1.00 96.81 93 ILE A N 1
ATOM 750 C CA . ILE A 1 93 ? 12.521 1.715 -8.247 1.00 96.81 93 ILE A CA 1
ATOM 751 C C . ILE A 1 93 ? 12.318 0.545 -7.274 1.00 96.81 93 ILE A C 1
ATOM 753 O O . ILE A 1 93 ? 11.409 0.595 -6.446 1.00 96.81 93 ILE A O 1
ATOM 757 N N . ASP A 1 94 ? 13.195 -0.464 -7.277 1.00 97.38 94 ASP A N 1
ATOM 758 C CA . ASP A 1 94 ? 13.152 -1.587 -6.332 1.00 97.38 94 ASP A CA 1
ATOM 759 C C . ASP A 1 94 ? 13.425 -1.122 -4.893 1.00 97.38 94 ASP A C 1
ATOM 761 O O . ASP A 1 94 ? 12.712 -1.492 -3.949 1.00 97.38 94 ASP A O 1
ATOM 765 N N . ALA A 1 95 ? 14.405 -0.226 -4.725 1.00 97.62 95 ALA A N 1
ATOM 766 C CA . ALA A 1 95 ? 14.702 0.392 -3.440 1.00 97.62 95 ALA A CA 1
ATOM 767 C C . ALA A 1 95 ? 13.532 1.260 -2.947 1.00 97.62 95 ALA A C 1
ATOM 769 O O . ALA A 1 95 ? 13.167 1.199 -1.768 1.00 97.62 95 ALA A O 1
ATOM 770 N N . ALA A 1 96 ? 12.913 2.049 -3.833 1.00 97.69 96 ALA A N 1
ATOM 771 C CA . ALA A 1 96 ? 11.720 2.827 -3.505 1.00 97.69 96 ALA A CA 1
ATOM 772 C C . ALA A 1 96 ? 10.550 1.921 -3.093 1.00 97.69 96 ALA A C 1
ATOM 774 O O . ALA A 1 96 ? 9.957 2.137 -2.032 1.00 97.69 96 ALA A O 1
ATOM 775 N N . ARG A 1 97 ? 10.280 0.858 -3.863 1.00 97.56 97 ARG A N 1
ATOM 776 C CA . ARG A 1 97 ? 9.226 -0.126 -3.577 1.00 97.56 97 ARG A CA 1
ATOM 777 C C . ARG A 1 97 ? 9.427 -0.762 -2.213 1.00 97.56 97 ARG A C 1
ATOM 779 O O . ARG A 1 97 ? 8.489 -0.825 -1.427 1.00 97.56 97 ARG A O 1
ATOM 786 N N . SER A 1 98 ? 10.649 -1.189 -1.907 1.00 98.00 98 SER A N 1
ATOM 787 C CA . SER A 1 98 ? 10.983 -1.815 -0.627 1.00 98.00 98 SER A CA 1
ATOM 788 C C . SER A 1 98 ? 10.771 -0.867 0.558 1.00 98.00 98 SER A C 1
ATOM 790 O O . SER A 1 98 ? 10.207 -1.278 1.575 1.00 98.00 98 SER A O 1
ATOM 792 N N . ARG A 1 99 ? 11.152 0.414 0.426 1.00 98.38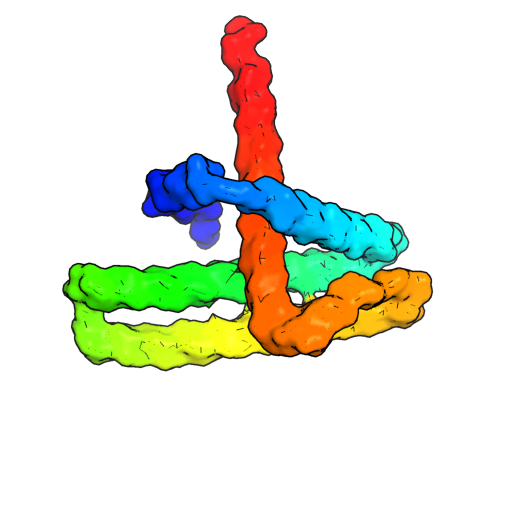 99 ARG A N 1
ATOM 793 C CA . ARG A 1 99 ? 10.909 1.435 1.462 1.00 98.38 99 ARG A CA 1
ATOM 794 C C . ARG A 1 99 ? 9.418 1.663 1.701 1.00 98.38 99 ARG A C 1
ATOM 796 O O . ARG A 1 99 ? 8.976 1.610 2.846 1.00 98.38 99 ARG A O 1
ATOM 803 N N . VAL A 1 100 ? 8.645 1.876 0.636 1.00 98.25 100 VAL A N 1
ATOM 804 C CA . VAL A 1 100 ? 7.201 2.139 0.749 1.00 98.25 100 VAL A CA 1
ATOM 805 C C . VAL A 1 100 ? 6.449 0.902 1.244 1.00 98.25 100 VAL A C 1
ATOM 807 O O . VAL A 1 100 ? 5.532 1.029 2.051 1.00 98.25 100 VAL A O 1
ATOM 810 N N . HIS A 1 101 ? 6.869 -0.305 0.852 1.00 98.12 101 HIS A N 1
ATOM 811 C CA . HIS A 1 101 ? 6.294 -1.552 1.364 1.00 98.12 101 HIS A CA 1
ATOM 812 C C . HIS A 1 101 ? 6.459 -1.677 2.878 1.00 98.12 101 HIS A C 1
ATOM 814 O O . HIS A 1 101 ? 5.498 -1.987 3.577 1.00 98.12 101 HIS A O 1
ATOM 820 N N . ASN A 1 102 ? 7.663 -1.401 3.388 1.00 98.44 102 ASN A N 1
ATOM 821 C CA . ASN A 1 102 ? 7.928 -1.424 4.826 1.00 98.44 102 ASN A CA 1
ATOM 822 C C . ASN A 1 102 ? 7.086 -0.376 5.562 1.00 98.44 102 ASN A C 1
ATOM 824 O O . ASN A 1 102 ? 6.423 -0.723 6.532 1.00 98.44 102 ASN A O 1
ATOM 828 N N . ALA A 1 103 ? 7.029 0.858 5.051 1.00 98.50 103 ALA A N 1
ATOM 829 C CA . ALA A 1 103 ? 6.200 1.913 5.635 1.00 98.50 103 ALA A CA 1
ATOM 830 C C . ALA A 1 103 ? 4.703 1.546 5.645 1.00 98.50 103 ALA A C 1
ATOM 832 O O . ALA A 1 103 ? 4.002 1.800 6.621 1.00 98.50 103 ALA A O 1
ATOM 833 N N . THR A 1 104 ? 4.226 0.869 4.597 1.00 98.38 104 THR A N 1
ATOM 834 C CA . THR A 1 104 ? 2.849 0.358 4.520 1.00 98.38 104 THR A CA 1
ATOM 835 C C . THR A 1 104 ? 2.583 -0.686 5.607 1.00 98.38 104 THR A C 1
ATOM 837 O O . THR A 1 104 ? 1.591 -0.587 6.326 1.00 98.38 104 THR A O 1
ATOM 840 N N . ILE A 1 105 ? 3.481 -1.665 5.774 1.00 98.31 105 ILE A N 1
ATOM 841 C CA . ILE A 1 105 ? 3.387 -2.681 6.838 1.00 98.31 105 ILE A CA 1
ATOM 842 C C . ILE A 1 105 ? 3.400 -2.019 8.224 1.00 98.31 105 ILE A C 1
ATOM 844 O O . ILE A 1 105 ? 2.625 -2.399 9.104 1.00 98.31 105 ILE A O 1
ATOM 848 N N . ASP A 1 106 ? 4.249 -1.013 8.423 1.00 98.38 106 ASP A N 1
ATOM 849 C CA . ASP A 1 106 ? 4.320 -0.280 9.684 1.00 98.38 106 ASP A CA 1
ATOM 850 C C . ASP A 1 106 ? 3.016 0.463 9.980 1.00 98.38 106 ASP A C 1
ATOM 852 O O . ASP A 1 106 ? 2.512 0.359 11.100 1.00 98.38 106 ASP A O 1
ATOM 856 N N . ALA A 1 107 ? 2.410 1.118 8.984 1.00 98.25 107 ALA A N 1
ATOM 857 C CA . ALA A 1 107 ? 1.113 1.777 9.130 1.00 98.25 107 ALA A CA 1
ATOM 858 C C . ALA A 1 107 ? 0.009 0.788 9.550 1.00 98.25 107 ALA A C 1
ATOM 860 O O . ALA A 1 107 ? -0.738 1.061 10.494 1.00 98.25 107 ALA A O 1
ATOM 861 N N . PHE A 1 108 ? -0.037 -0.405 8.942 1.00 98.00 108 PHE A N 1
ATOM 862 C CA . PHE A 1 108 ? -0.956 -1.474 9.355 1.00 98.00 108 PHE A CA 1
ATOM 863 C C . PHE A 1 108 ? -0.754 -1.875 10.819 1.00 98.00 108 PHE A C 1
ATOM 865 O O . PHE A 1 108 ? -1.708 -1.965 11.597 1.00 98.00 108 PHE A O 1
ATOM 872 N N . ASN A 1 109 ? 0.500 -2.101 11.210 1.00 97.62 109 ASN A N 1
ATOM 873 C CA . ASN A 1 109 ? 0.848 -2.526 12.560 1.00 97.62 109 ASN A CA 1
ATOM 874 C C . ASN A 1 109 ? 0.589 -1.432 13.603 1.00 97.62 109 ASN A C 1
ATOM 876 O O . ASN A 1 109 ? 0.250 -1.741 14.747 1.00 97.62 109 ASN A O 1
ATOM 880 N N . ILE A 1 110 ? 0.793 -0.159 13.259 1.00 98.25 110 ILE A N 1
ATOM 881 C CA . ILE A 1 110 ? 0.503 0.978 14.140 1.00 98.25 110 ILE A CA 1
ATOM 882 C C . ILE A 1 110 ? -1.004 1.089 14.362 1.00 98.25 110 ILE A C 1
ATOM 884 O O . ILE A 1 110 ? -1.434 1.068 15.517 1.00 98.25 110 ILE A O 1
ATOM 888 N N . LEU A 1 111 ? -1.802 1.113 13.289 1.00 98.06 111 LEU A N 1
ATOM 889 C CA . LEU A 1 111 ? -3.257 1.190 13.398 1.00 98.06 111 LEU A CA 1
ATOM 890 C C . LEU A 1 111 ? -3.813 0.014 14.210 1.00 98.06 111 LEU A C 1
ATOM 892 O O . LEU A 1 111 ? -4.556 0.229 15.163 1.00 98.06 111 LEU A O 1
ATOM 896 N N . SER A 1 112 ? -3.392 -1.218 13.907 1.00 97.69 112 SER A N 1
ATOM 897 C CA . SER A 1 112 ? -3.833 -2.415 14.637 1.00 97.69 112 SER A CA 1
ATOM 898 C C . SER A 1 112 ? -3.537 -2.328 16.140 1.00 97.69 112 SER A C 1
ATOM 900 O O . SER A 1 112 ? -4.414 -2.587 16.968 1.00 97.69 112 SER A O 1
ATOM 902 N N . ARG A 1 113 ? -2.330 -1.888 16.525 1.00 98.12 113 ARG A N 1
ATOM 903 C CA . ARG A 1 113 ? -1.964 -1.695 17.940 1.00 98.12 113 ARG A CA 1
ATOM 904 C C . ARG A 1 113 ? -2.804 -0.611 18.613 1.00 98.12 113 ARG A C 1
ATOM 906 O O . ARG A 1 113 ? -3.215 -0.784 19.761 1.00 98.12 113 ARG A O 1
ATOM 913 N N . LEU A 1 114 ? -3.069 0.494 17.919 1.00 98.00 114 LEU A N 1
ATOM 914 C CA . LEU A 1 114 ? -3.902 1.575 18.444 1.00 98.00 114 LEU A CA 1
ATOM 915 C C . LEU A 1 114 ? -5.366 1.157 18.584 1.00 98.00 114 LEU A C 1
ATOM 917 O O . LEU A 1 114 ? -5.988 1.502 19.587 1.00 98.00 114 LEU A O 1
ATOM 921 N N . MET A 1 115 ? -5.902 0.375 17.647 1.00 97.69 115 MET A N 1
ATOM 922 C CA . MET A 1 115 ? -7.250 -0.187 17.745 1.00 97.69 115 MET A CA 1
ATOM 923 C C . MET A 1 115 ? -7.396 -1.047 19.006 1.00 97.69 115 MET A C 1
ATOM 925 O O . MET A 1 115 ? -8.300 -0.800 19.803 1.00 97.69 115 MET A O 1
ATOM 929 N N . VAL A 1 116 ? -6.455 -1.966 19.261 1.00 97.69 116 VAL A N 1
ATOM 930 C CA . VAL A 1 116 ? -6.447 -2.785 20.491 1.00 97.69 116 VAL A CA 1
ATOM 931 C C . VAL A 1 116 ? -6.378 -1.913 21.741 1.00 97.69 116 VAL A C 1
ATOM 933 O O . VAL A 1 116 ? -7.146 -2.116 22.680 1.00 97.69 116 VAL A O 1
ATOM 936 N N . LYS A 1 117 ? -5.494 -0.907 21.753 1.00 98.06 117 LYS A N 1
ATOM 937 C CA . LYS A 1 117 ? -5.351 0.025 22.883 1.00 98.06 117 LYS A CA 1
ATOM 938 C C . LYS A 1 117 ? -6.651 0.781 23.192 1.00 98.06 117 LYS A C 1
ATOM 940 O O . LYS A 1 117 ? -6.893 1.114 24.347 1.00 98.06 117 LYS A O 1
ATOM 945 N N . ASN A 1 118 ? -7.481 1.031 22.182 1.00 97.31 118 ASN A N 1
ATOM 946 C CA . ASN A 1 118 ? -8.777 1.700 22.305 1.00 97.31 118 ASN A CA 1
ATOM 947 C C . ASN A 1 118 ? -9.960 0.717 22.461 1.00 97.31 118 ASN A C 1
ATOM 949 O O . ASN A 1 118 ? -11.112 1.117 22.305 1.00 97.31 118 ASN A O 1
ATOM 953 N N . GLY A 1 119 ? -9.700 -0.565 22.752 1.00 96.75 119 GLY A N 1
ATOM 954 C CA . GLY A 1 119 ? -10.740 -1.573 22.983 1.00 96.75 119 GLY A CA 1
ATOM 955 C C . GLY A 1 119 ? -11.516 -1.988 21.728 1.00 96.75 119 GLY A C 1
ATOM 956 O O . GLY A 1 119 ? -12.643 -2.467 21.842 1.00 96.75 119 GLY A O 1
ATOM 957 N N . LYS A 1 120 ? -10.949 -1.784 20.533 1.00 95.94 120 LYS A N 1
ATOM 958 C CA . LYS A 1 120 ? -11.558 -2.160 19.247 1.00 95.94 120 LYS A CA 1
ATOM 959 C C . LYS A 1 120 ? -11.105 -3.550 18.795 1.00 95.94 120 LYS A C 1
ATOM 961 O O . LYS A 1 120 ? -10.022 -4.010 19.162 1.00 95.94 120 LYS A O 1
ATOM 966 N N . ASN A 1 121 ? -11.928 -4.207 17.974 1.00 91.06 121 ASN A N 1
ATOM 967 C CA . ASN A 1 121 ? -11.568 -5.472 17.334 1.00 91.06 121 ASN A CA 1
ATOM 968 C C . ASN A 1 121 ? -10.433 -5.237 16.314 1.00 91.06 121 ASN A C 1
ATOM 970 O O . ASN A 1 121 ? -10.479 -4.284 15.539 1.00 91.06 121 ASN A O 1
ATOM 974 N N . ASN A 1 122 ? -9.410 -6.098 16.317 1.00 94.19 122 ASN A N 1
ATOM 975 C CA . ASN A 1 122 ? -8.310 -6.057 15.351 1.00 94.19 122 ASN A CA 1
ATOM 976 C C . ASN A 1 122 ? -8.079 -7.389 14.614 1.00 94.19 122 ASN A C 1
ATOM 978 O O . ASN A 1 122 ? -7.022 -7.583 14.018 1.00 94.19 122 ASN A O 1
ATOM 982 N N . ASP A 1 123 ? -9.042 -8.313 14.630 1.00 93.69 123 ASP A N 1
ATOM 983 C CA . ASP A 1 123 ? -8.927 -9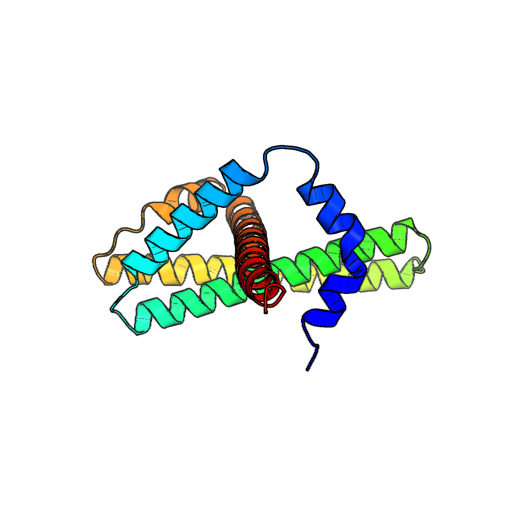.646 14.025 1.00 93.69 123 ASP A CA 1
ATOM 984 C C . ASP A 1 123 ? -8.645 -9.592 12.521 1.00 93.69 123 ASP A C 1
ATOM 986 O O . ASP A 1 123 ? -8.022 -10.505 11.976 1.00 93.69 123 ASP A O 1
ATOM 990 N N . TRP A 1 124 ? -9.028 -8.495 11.867 1.00 92.75 124 TRP A N 1
ATOM 991 C CA . TRP A 1 124 ? -8.755 -8.221 10.459 1.00 92.75 124 TRP A CA 1
ATOM 992 C C . TRP A 1 124 ? -7.254 -8.250 10.111 1.00 92.75 124 TRP A C 1
ATOM 994 O O . TRP A 1 124 ? -6.904 -8.563 8.974 1.00 92.75 124 TRP A O 1
ATOM 1004 N N . ILE A 1 125 ? -6.352 -7.990 11.070 1.00 95.00 125 ILE A N 1
ATOM 1005 C CA . ILE A 1 125 ? -4.896 -8.027 10.838 1.00 95.00 125 ILE A CA 1
ATOM 1006 C C . ILE A 1 125 ? -4.351 -9.461 10.767 1.00 95.00 125 ILE A C 1
ATOM 1008 O O . ILE A 1 125 ? -3.305 -9.697 10.165 1.00 95.00 125 ILE A O 1
ATOM 1012 N N . LYS A 1 126 ? -5.033 -10.436 11.388 1.00 94.06 126 LYS A N 1
ATOM 1013 C CA . LYS A 1 126 ? -4.555 -11.823 11.519 1.00 94.06 126 LYS A CA 1
ATOM 1014 C C . LYS A 1 126 ? -4.239 -12.482 10.171 1.00 94.06 126 LYS A C 1
ATOM 1016 O O . LYS A 1 126 ? -3.124 -12.993 10.049 1.00 94.06 126 LYS A O 1
ATOM 1021 N N . PRO A 1 127 ? -5.132 -12.465 9.159 1.00 93.12 127 PRO A N 1
ATOM 1022 C CA . PRO A 1 127 ? -4.815 -13.053 7.857 1.00 93.12 127 PRO A CA 1
ATOM 1023 C C . PRO A 1 127 ? -3.623 -12.366 7.174 1.00 93.12 127 PRO A C 1
ATOM 1025 O O . PRO A 1 127 ? -2.821 -13.041 6.531 1.00 93.12 127 PRO A O 1
ATOM 1028 N N . LEU A 1 128 ? -3.443 -11.053 7.365 1.00 94.12 128 LEU A N 1
ATOM 1029 C CA . LEU A 1 128 ? -2.301 -10.314 6.813 1.00 94.12 128 LEU A CA 1
ATOM 1030 C C . LEU A 1 128 ? -0.990 -10.712 7.501 1.00 94.12 128 LEU A C 1
ATOM 1032 O O . LEU A 1 128 ? 0.004 -10.998 6.838 1.00 94.12 128 LEU A O 1
ATOM 1036 N N . ALA A 1 129 ? -0.998 -10.804 8.832 1.00 94.00 129 ALA A N 1
ATOM 1037 C CA . ALA A 1 129 ? 0.157 -11.242 9.607 1.00 94.00 129 ALA A CA 1
ATOM 1038 C C . ALA A 1 129 ? 0.571 -12.685 9.265 1.00 94.00 129 ALA A C 1
ATOM 1040 O O . ALA A 1 129 ? 1.762 -12.965 9.142 1.00 94.00 129 ALA A O 1
ATOM 1041 N N . GLN A 1 130 ? -0.398 -13.584 9.062 1.00 95.56 130 GLN A N 1
ATOM 1042 C CA . GLN A 1 130 ? -0.155 -14.978 8.669 1.00 95.56 130 GLN A CA 1
ATOM 1043 C C . GLN A 1 130 ? 0.376 -15.107 7.236 1.00 95.56 130 GLN A C 1
ATOM 1045 O O . GLN A 1 130 ? 1.264 -15.919 6.988 1.00 95.56 130 GLN A O 1
ATOM 1050 N N . GLY A 1 131 ? -0.129 -14.296 6.302 1.00 93.81 131 GLY A N 1
ATOM 1051 C CA . GLY A 1 131 ? 0.351 -14.257 4.917 1.00 93.81 131 GLY A CA 1
ATOM 1052 C C . GLY A 1 131 ? 1.674 -13.502 4.726 1.00 93.81 131 GLY A C 1
ATOM 1053 O O . GLY A 1 131 ? 2.225 -13.467 3.623 1.00 93.81 131 GLY A O 1
ATOM 1054 N N . GLY A 1 132 ? 2.204 -12.899 5.793 1.00 96.12 132 GLY A N 1
ATOM 1055 C CA . GLY A 1 132 ? 3.483 -12.203 5.794 1.00 96.12 132 GLY A CA 1
ATOM 1056 C C . GLY A 1 132 ? 3.510 -10.975 4.880 1.00 96.12 132 GLY A C 1
ATOM 1057 O O . GLY A 1 132 ? 2.490 -10.382 4.538 1.00 96.12 132 GLY A O 1
ATOM 1058 N N . ARG A 1 133 ? 4.718 -10.574 4.469 1.00 96.50 133 ARG A N 1
ATOM 1059 C CA . ARG A 1 133 ? 4.957 -9.331 3.710 1.00 96.50 133 ARG A CA 1
ATOM 1060 C C . ARG A 1 133 ? 4.132 -9.238 2.422 1.00 96.50 133 ARG A C 1
ATOM 1062 O O . ARG A 1 133 ? 3.686 -8.149 2.068 1.00 96.50 133 ARG A O 1
ATOM 1069 N N . ILE A 1 134 ? 3.941 -10.361 1.731 1.00 96.12 134 ILE A N 1
ATOM 1070 C CA . ILE A 1 134 ? 3.214 -10.417 0.457 1.00 96.12 134 ILE A CA 1
ATOM 1071 C C . ILE A 1 134 ? 1.742 -10.050 0.665 1.00 96.12 134 ILE A C 1
ATOM 1073 O O . ILE A 1 134 ? 1.223 -9.231 -0.086 1.00 96.12 134 ILE A O 1
ATOM 1077 N N . ALA A 1 135 ? 1.100 -10.567 1.717 1.00 95.50 135 ALA A N 1
ATOM 1078 C CA . ALA A 1 135 ? -0.312 -10.296 1.989 1.00 95.50 135 ALA A CA 1
ATOM 1079 C C . ALA A 1 135 ? -0.601 -8.809 2.246 1.00 95.50 135 ALA A C 1
ATOM 1081 O O . ALA A 1 135 ? -1.622 -8.298 1.796 1.00 95.50 135 ALA A O 1
ATOM 1082 N N . TYR A 1 136 ? 0.311 -8.085 2.903 1.00 96.50 136 TYR A N 1
ATOM 1083 C CA . TYR A 1 136 ? 0.178 -6.632 3.072 1.00 96.50 136 TYR A CA 1
ATOM 1084 C C . TYR A 1 136 ? 0.245 -5.872 1.745 1.00 96.50 136 TYR A C 1
ATOM 1086 O O . TYR A 1 136 ? -0.528 -4.940 1.529 1.00 96.50 136 TYR A O 1
ATOM 1094 N N . GLY A 1 137 ? 1.167 -6.264 0.859 1.00 96.50 137 GLY A N 1
ATOM 1095 C CA . GLY A 1 137 ? 1.296 -5.637 -0.455 1.00 96.50 137 GLY A CA 1
ATOM 1096 C C . GLY A 1 137 ? 0.079 -5.915 -1.338 1.00 96.50 137 GLY A C 1
ATOM 1097 O O . GLY A 1 137 ? -0.473 -5.000 -1.944 1.00 96.50 137 GLY A O 1
ATOM 1098 N N . ASP A 1 138 ? -0.380 -7.166 -1.341 1.00 95.88 138 ASP A N 1
ATOM 1099 C CA . ASP A 1 138 ? -1.585 -7.600 -2.046 1.00 95.88 138 ASP A CA 1
ATOM 1100 C C . ASP A 1 138 ? -2.828 -6.836 -1.567 1.00 95.88 138 ASP A C 1
ATOM 1102 O O . ASP A 1 138 ? -3.554 -6.255 -2.375 1.00 95.88 138 ASP A O 1
ATOM 1106 N N . PHE A 1 139 ? -3.023 -6.729 -0.249 1.00 94.94 139 PHE A N 1
ATOM 1107 C CA . PHE A 1 139 ? -4.124 -5.953 0.316 1.00 94.94 139 PHE A CA 1
ATOM 1108 C C . PHE A 1 139 ? -4.063 -4.478 -0.103 1.00 94.94 139 PHE A C 1
ATOM 1110 O O . PHE A 1 139 ? -5.085 -3.921 -0.501 1.00 94.94 139 PHE A O 1
ATOM 1117 N N . ALA A 1 140 ? -2.890 -3.838 -0.035 1.00 96.25 140 ALA A N 1
ATOM 1118 C CA . ALA A 1 140 ? -2.722 -2.431 -0.403 1.00 96.25 140 ALA A CA 1
ATOM 1119 C C . ALA A 1 140 ? -3.120 -2.155 -1.865 1.00 96.25 140 ALA A C 1
ATOM 1121 O O . ALA A 1 140 ? -3.844 -1.194 -2.140 1.00 96.25 140 ALA A O 1
ATOM 1122 N N . ILE A 1 141 ? -2.706 -3.030 -2.787 1.00 96.19 141 ILE A N 1
ATOM 1123 C CA . ILE A 1 141 ? -3.062 -2.935 -4.209 1.00 96.19 141 ILE A CA 1
ATOM 1124 C C . ILE A 1 141 ? -4.567 -3.127 -4.391 1.00 96.19 141 ILE A C 1
ATOM 1126 O O . ILE A 1 141 ? -5.235 -2.284 -4.992 1.00 96.19 141 ILE A O 1
ATOM 1130 N N . LYS A 1 142 ? -5.124 -4.205 -3.831 1.00 94.25 142 LYS A N 1
ATOM 1131 C CA . LYS A 1 142 ? -6.549 -4.519 -3.973 1.00 94.25 142 LYS A CA 1
ATOM 1132 C C . LYS A 1 142 ? -7.442 -3.434 -3.371 1.00 94.25 142 LYS A C 1
ATOM 1134 O O . LYS A 1 142 ? -8.437 -3.059 -3.983 1.00 94.25 142 LYS A O 1
ATOM 1139 N N . LYS A 1 143 ? -7.063 -2.867 -2.220 1.00 93.38 143 LYS A N 1
ATOM 1140 C CA . LYS A 1 143 ? -7.768 -1.730 -1.614 1.00 93.38 143 LYS A CA 1
ATOM 1141 C C . LYS A 1 143 ? -7.775 -0.514 -2.539 1.00 93.38 143 LYS A C 1
ATOM 1143 O O . LYS A 1 143 ? -8.831 0.064 -2.767 1.00 93.38 143 LYS A O 1
ATOM 1148 N N . THR A 1 144 ? -6.622 -0.165 -3.105 1.00 95.62 144 THR A N 1
ATOM 1149 C CA . THR A 1 144 ? -6.502 0.972 -4.030 1.00 95.62 144 THR A CA 1
ATOM 1150 C C . THR A 1 144 ? -7.382 0.785 -5.267 1.00 95.62 144 THR A C 1
ATOM 1152 O O . THR A 1 144 ? -8.094 1.702 -5.671 1.00 95.62 144 THR A O 1
ATOM 1155 N N . VAL A 1 145 ? -7.395 -0.420 -5.844 1.00 91.81 145 VAL A N 1
ATOM 1156 C CA . VAL A 1 145 ? -8.266 -0.758 -6.981 1.00 91.81 145 VAL A CA 1
ATOM 1157 C C . VAL A 1 145 ? -9.744 -0.651 -6.600 1.00 91.81 145 VAL A C 1
ATOM 1159 O O . VAL A 1 145 ? -10.529 -0.069 -7.349 1.00 91.81 145 VAL A O 1
ATOM 1162 N N . ALA A 1 146 ? -10.127 -1.166 -5.432 1.00 89.62 146 ALA A N 1
ATOM 1163 C CA . ALA A 1 146 ? -11.498 -1.086 -4.948 1.00 89.62 146 ALA A CA 1
ATOM 1164 C C . ALA A 1 146 ? -11.976 0.371 -4.782 1.00 89.62 146 ALA A C 1
ATOM 1166 O O . ALA A 1 146 ? -13.100 0.690 -5.177 1.00 89.62 146 ALA A O 1
ATOM 1167 N N . ASP A 1 147 ? -11.110 1.265 -4.294 1.00 91.38 147 ASP A N 1
ATOM 1168 C CA . ASP A 1 147 ? -11.410 2.698 -4.172 1.00 91.38 147 ASP A CA 1
ATOM 1169 C C . ASP A 1 147 ? -11.611 3.375 -5.526 1.00 91.38 147 ASP A C 1
ATOM 1171 O O . ASP A 1 147 ? -12.555 4.147 -5.696 1.00 91.38 147 ASP A O 1
ATOM 1175 N N . ILE A 1 148 ? -10.765 3.057 -6.510 1.00 90.25 148 ILE A N 1
ATOM 1176 C CA . ILE A 1 148 ? -10.899 3.573 -7.880 1.00 90.25 148 ILE A CA 1
ATOM 1177 C C . ILE A 1 148 ? -12.230 3.120 -8.494 1.00 90.25 148 ILE A C 1
ATOM 1179 O O . ILE A 1 148 ? -12.939 3.922 -9.104 1.00 90.25 148 ILE A O 1
ATOM 1183 N N . ILE A 1 149 ? -12.602 1.850 -8.309 1.00 88.56 149 ILE A N 1
ATOM 1184 C CA . ILE A 1 149 ? -13.881 1.316 -8.795 1.00 88.56 149 ILE A CA 1
ATOM 1185 C C . ILE A 1 149 ? -15.056 2.044 -8.133 1.00 88.56 149 ILE A C 1
ATOM 1187 O O . ILE A 1 149 ? -15.998 2.435 -8.823 1.00 88.56 149 ILE A O 1
ATOM 1191 N N . GLU A 1 150 ? -15.021 2.238 -6.812 1.00 87.38 150 GLU A N 1
ATOM 1192 C CA . GLU A 1 150 ? -16.086 2.943 -6.090 1.00 87.38 150 GLU A CA 1
ATOM 1193 C C . GLU A 1 150 ? -16.194 4.413 -6.527 1.00 87.38 150 GLU A C 1
ATOM 1195 O O . GLU A 1 150 ? -17.301 4.912 -6.745 1.00 87.38 150 GLU A O 1
ATOM 1200 N N . PHE A 1 151 ? -15.061 5.091 -6.724 1.00 89.31 151 PHE A N 1
ATOM 1201 C CA . PHE A 1 151 ? -15.008 6.459 -7.237 1.00 89.31 151 PHE A CA 1
ATOM 1202 C C . PHE A 1 151 ? -15.630 6.573 -8.637 1.00 89.31 151 PHE A C 1
ATOM 1204 O O . PHE A 1 151 ? -16.483 7.429 -8.872 1.00 89.31 151 PHE A O 1
ATOM 1211 N N . ASN A 1 152 ? -15.272 5.669 -9.553 1.00 86.12 152 ASN A N 1
ATOM 1212 C CA . ASN A 1 152 ? -15.808 5.667 -10.914 1.00 86.12 152 ASN A CA 1
ATOM 1213 C C . ASN A 1 152 ? -17.318 5.390 -10.949 1.00 86.12 152 ASN A C 1
ATOM 1215 O O . ASN A 1 152 ? -18.036 6.028 -11.718 1.00 86.12 152 ASN A O 1
ATOM 1219 N N . LYS A 1 153 ? -17.823 4.490 -10.091 1.00 87.38 153 LYS A N 1
ATOM 1220 C CA . LYS A 1 153 ? -19.268 4.231 -9.959 1.00 87.38 153 LYS A CA 1
ATOM 1221 C C . LYS A 1 153 ? -20.031 5.498 -9.553 1.00 87.38 153 LYS A C 1
ATOM 1223 O O . LYS A 1 153 ? -20.978 5.870 -10.240 1.00 87.38 153 LYS A O 1
ATOM 1228 N N . LYS A 1 154 ? -19.562 6.204 -8.516 1.00 86.69 154 LYS A N 1
ATOM 1229 C CA . LYS A 1 154 ? -20.179 7.456 -8.034 1.00 86.69 154 LYS A CA 1
ATOM 1230 C C . LYS A 1 154 ? -20.212 8.547 -9.111 1.00 86.69 154 LYS A C 1
ATOM 1232 O O . LYS A 1 154 ? -21.217 9.235 -9.259 1.00 86.69 154 LYS A O 1
ATOM 1237 N N . ASN A 1 155 ? -19.144 8.678 -9.900 1.00 83.75 155 ASN A N 1
ATOM 1238 C CA . ASN A 1 155 ? -19.087 9.671 -10.979 1.00 83.75 155 ASN A CA 1
ATOM 1239 C C . ASN A 1 155 ? -20.033 9.343 -12.145 1.00 83.75 155 ASN A C 1
ATOM 1241 O O . ASN A 1 155 ? -20.623 10.249 -12.731 1.00 83.75 155 ASN A O 1
ATOM 1245 N N . ASN A 1 156 ? -20.206 8.062 -12.479 1.00 81.00 156 ASN A N 1
ATOM 1246 C CA . ASN A 1 156 ? -21.113 7.646 -13.550 1.00 81.00 156 ASN A CA 1
ATOM 1247 C C . ASN A 1 156 ? -22.590 7.853 -13.179 1.00 81.00 156 ASN A C 1
ATOM 1249 O O . ASN A 1 156 ? -23.373 8.274 -14.027 1.00 81.00 156 ASN A O 1
ATOM 1253 N N . GLU A 1 157 ? -22.963 7.618 -11.918 1.00 82.81 157 GLU A N 1
ATOM 1254 C CA . GLU A 1 157 ? -24.313 7.907 -11.409 1.00 82.81 157 GLU A CA 1
ATOM 1255 C C . GLU A 1 157 ? -24.628 9.409 -11.459 1.00 82.81 157 GLU A C 1
ATOM 1257 O O . GLU A 1 157 ? -25.727 9.799 -11.852 1.00 82.81 157 GLU A O 1
ATOM 1262 N N . HIS A 1 158 ? -23.648 10.260 -11.134 1.00 74.75 158 HIS A N 1
ATOM 1263 C CA . HIS A 1 158 ? -23.818 11.711 -11.195 1.00 74.75 158 HIS A CA 1
ATOM 1264 C C . HIS A 1 158 ? -23.982 12.222 -12.636 1.00 74.75 158 HIS A C 1
ATOM 1266 O O . HIS A 1 158 ? -24.871 13.024 -12.901 1.00 74.75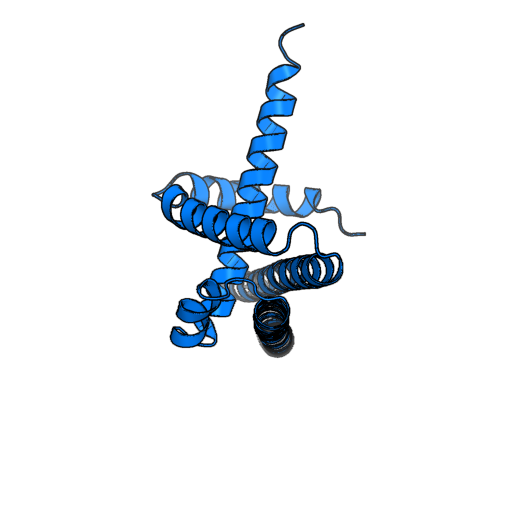 158 HIS A O 1
ATOM 1272 N N . ASN A 1 159 ? -23.189 11.711 -13.585 1.00 72.94 159 ASN A N 1
ATOM 1273 C CA . ASN A 1 159 ? -23.242 12.135 -14.990 1.00 72.94 159 ASN A CA 1
ATOM 1274 C C . ASN A 1 159 ? -24.459 11.581 -15.757 1.00 72.94 159 ASN A C 1
ATOM 1276 O O . ASN A 1 159 ? -24.923 12.208 -16.707 1.00 72.94 159 ASN A O 1
ATOM 1280 N N . GLY A 1 160 ? -24.991 10.421 -15.358 1.00 60.72 160 GLY A N 1
ATOM 1281 C CA . GLY A 1 160 ? -26.206 9.845 -15.946 1.00 60.72 160 GLY A CA 1
ATOM 1282 C C . GLY A 1 160 ? -27.497 10.573 -15.551 1.00 60.72 160 GLY A C 1
ATOM 1283 O O . GLY A 1 160 ? -28.496 10.463 -16.259 1.00 60.72 160 GLY A O 1
ATOM 1284 N N . SER A 1 161 ? -27.483 11.343 -14.457 1.00 59.19 161 SER A N 1
ATOM 1285 C CA . SER A 1 161 ? -28.646 12.111 -13.992 1.00 59.19 161 SER A CA 1
ATOM 1286 C C . SER A 1 161 ? -28.851 13.437 -14.740 1.00 59.19 161 SER A C 1
ATOM 1288 O O . SER A 1 161 ? -29.919 14.028 -14.615 1.00 59.19 161 SER A O 1
ATOM 1290 N N . THR A 1 162 ? -27.868 13.905 -15.517 1.00 58.84 162 THR A N 1
ATOM 1291 C CA . THR A 1 162 ? -27.864 15.246 -16.139 1.00 58.84 162 THR A CA 1
ATOM 1292 C C . THR A 1 162 ? -28.363 15.267 -17.594 1.00 58.84 162 THR A C 1
ATOM 1294 O O . THR A 1 162 ? -28.332 16.313 -18.228 1.00 58.84 162 THR A O 1
ATOM 1297 N N . ILE A 1 163 ? -28.796 14.128 -18.156 1.00 55.59 163 ILE A N 1
ATOM 1298 C CA . ILE A 1 163 ? -29.176 14.002 -19.585 1.00 55.59 163 ILE A CA 1
ATOM 1299 C C . ILE A 1 163 ? -30.711 13.953 -19.794 1.00 55.59 163 ILE A C 1
ATOM 1301 O O . ILE A 1 163 ? -31.182 13.852 -20.921 1.00 55.59 163 ILE A O 1
ATOM 1305 N N . ASN A 1 164 ? -31.515 14.087 -18.733 1.00 51.91 164 ASN A N 1
ATOM 1306 C CA . ASN A 1 164 ? -32.985 14.091 -18.816 1.00 51.91 164 ASN A CA 1
ATOM 1307 C C . ASN A 1 164 ? -33.610 15.434 -18.386 1.00 51.91 164 ASN A C 1
ATOM 1309 O O . ASN A 1 164 ? -34.539 15.435 -17.580 1.00 51.91 164 ASN A O 1
ATOM 1313 N N . GLU A 1 165 ? -33.124 16.558 -18.918 1.00 42.47 165 GLU A N 1
ATOM 1314 C CA . GLU A 1 165 ? -33.839 17.850 -18.884 1.00 42.47 165 GLU A CA 1
ATOM 1315 C C . GLU A 1 165 ? -33.892 18.498 -20.270 1.00 42.47 165 GLU A C 1
ATOM 1317 O O . GLU A 1 165 ? -32.836 18.560 -20.943 1.00 42.47 165 GLU A O 1
#